Protein AF-A0A7J7NZU1-F1 (afdb_monomer_lite)

InterPro domains:
  IPR002672 Large ribosomal subunit protein eL28 [PTHR10544] (1-95)
  IPR029004 Ribosomal eL28/Mak16 [PF01778] (11-92)

Radius of gyration: 16.34 Å; chains: 1; bounding box: 37×37×43 Å

Foldseek 3Di:
DDDDALVVVLVVCLVDPPQWDWDDDPDPDIDIFGNAPQAPPRDSDSVRHPPSDPDGDDDDDPPDDDDDPDPPDDDDDDDDPVVVVVVVCCVVVVVVVVVVVVVD

Organism: NCBI:txid39325

pLDDT: mean 76.21, std 15.02, range [29.31, 91.06]

Structure (mmCIF, N/CA/C/O backbone):
data_AF-A0A7J7NZU1-F1
#
_entry.id   AF-A0A7J7NZU1-F1
#
loop_
_atom_site.group_PDB
_atom_site.id
_atom_site.type_symbol
_atom_site.label_atom_id
_atom_site.label_alt_id
_atom_site.label_comp_id
_atom_site.label_asym_id
_atom_site.label_entity_id
_atom_site.label_seq_id
_atom_site.pdbx_PDB_ins_code
_atom_site.Cartn_x
_atom_site.Cartn_y
_atom_site.Cartn_z
_atom_site.occupancy
_atom_site.B_iso_or_equiv
_atom_site.auth_seq_id
_atom_site.auth_comp_id
_atom_site.auth_asym_id
_atom_site.auth_atom_id
_atom_site.pdbx_PDB_model_num
ATOM 1 N N . MET A 1 1 ? -2.017 -25.915 -6.899 1.00 47.25 1 MET A N 1
ATOM 2 C CA . MET A 1 1 ? -2.338 -24.758 -6.035 1.00 47.25 1 MET A CA 1
ATOM 3 C C . MET A 1 1 ? -3.493 -24.009 -6.689 1.00 47.25 1 MET A C 1
ATOM 5 O O . MET A 1 1 ? -3.309 -23.529 -7.800 1.00 47.25 1 MET A O 1
ATOM 9 N N . ALA A 1 2 ? -4.691 -23.985 -6.099 1.00 54.03 2 ALA A N 1
ATOM 10 C CA . ALA A 1 2 ? -5.803 -23.219 -6.670 1.00 54.03 2 ALA A CA 1
ATOM 11 C C . ALA A 1 2 ? -5.511 -21.718 -6.517 1.00 54.03 2 ALA A C 1
ATOM 13 O O . ALA A 1 2 ? -5.173 -21.264 -5.424 1.00 54.03 2 ALA A O 1
ATOM 14 N N . ALA A 1 3 ? -5.584 -20.956 -7.608 1.00 75.00 3 ALA A N 1
ATOM 15 C CA . ALA A 1 3 ? -5.339 -19.521 -7.573 1.00 75.00 3 ALA A CA 1
ATOM 16 C C . ALA A 1 3 ? -6.543 -18.818 -6.931 1.00 75.00 3 ALA A C 1
ATOM 18 O O . ALA A 1 3 ? -7.571 -18.623 -7.575 1.00 75.00 3 ALA A O 1
ATOM 19 N N . ILE A 1 4 ? -6.418 -18.457 -5.653 1.00 83.25 4 ILE A N 1
ATOM 20 C CA . ILE A 1 4 ? -7.438 -17.681 -4.947 1.00 83.25 4 ILE A CA 1
ATOM 21 C C . ILE A 1 4 ? -7.493 -16.276 -5.573 1.00 83.25 4 ILE A C 1
ATOM 23 O O . ILE A 1 4 ? -6.445 -15.636 -5.715 1.00 83.25 4 ILE A O 1
ATOM 27 N N . PRO A 1 5 ? -8.674 -15.773 -5.974 1.00 87.75 5 PRO A N 1
ATOM 28 C CA . PRO A 1 5 ? -8.783 -14.422 -6.507 1.00 87.75 5 PRO A CA 1
ATOM 29 C C . PRO A 1 5 ? -8.447 -13.391 -5.421 1.00 87.75 5 PRO A C 1
ATOM 31 O O . PRO A 1 5 ? -8.864 -13.523 -4.270 1.00 87.75 5 PRO A O 1
ATOM 34 N N . GLY A 1 6 ? -7.723 -12.329 -5.792 1.00 84.69 6 GLY A N 1
ATOM 35 C CA . GLY A 1 6 ? -7.299 -11.279 -4.854 1.00 84.69 6 GLY A CA 1
ATOM 36 C C . GLY A 1 6 ? -8.466 -10.582 -4.145 1.00 84.69 6 GLY A C 1
ATOM 37 O O . GLY A 1 6 ? -8.340 -10.171 -2.994 1.00 84.69 6 GLY A O 1
ATOM 38 N N . SER A 1 7 ? -9.634 -10.522 -4.791 1.00 87.19 7 SER A N 1
ATOM 39 C CA . SER A 1 7 ? -10.876 -10.025 -4.193 1.00 87.19 7 SER A CA 1
ATOM 40 C C . SER A 1 7 ? -11.321 -10.850 -2.982 1.00 87.19 7 SER A C 1
ATOM 42 O O . SER A 1 7 ? -11.729 -10.274 -1.976 1.00 87.19 7 SER A O 1
ATOM 44 N N . LEU A 1 8 ? -11.184 -12.180 -3.033 1.00 90.19 8 LEU A N 1
ATOM 45 C CA . LEU A 1 8 ? -11.528 -13.049 -1.907 1.00 90.19 8 LEU A CA 1
ATOM 46 C C . LEU A 1 8 ? -10.539 -12.870 -0.753 1.00 90.19 8 LEU A C 1
ATOM 48 O O . LEU A 1 8 ? -10.953 -12.756 0.396 1.00 90.19 8 LEU A O 1
ATOM 52 N N . ILE A 1 9 ? -9.240 -12.765 -1.060 1.00 89.69 9 ILE A N 1
ATOM 53 C CA . ILE A 1 9 ? -8.206 -12.474 -0.054 1.00 89.69 9 ILE A CA 1
ATOM 54 C C . ILE A 1 9 ? -8.533 -11.158 0.654 1.00 89.69 9 ILE A C 1
ATOM 56 O O . ILE A 1 9 ? -8.528 -11.098 1.883 1.00 89.69 9 ILE A O 1
ATOM 60 N N . ARG A 1 10 ? -8.886 -10.115 -0.108 1.00 89.12 10 ARG A N 1
ATOM 61 C CA . ARG A 1 10 ? -9.260 -8.811 0.444 1.00 89.12 10 ARG A CA 1
ATOM 62 C C . ARG A 1 10 ? -10.446 -8.897 1.394 1.00 89.12 10 ARG A C 1
ATOM 64 O O . ARG A 1 10 ? -10.421 -8.245 2.436 1.00 89.12 10 ARG A O 1
ATOM 71 N N . GLU A 1 11 ? -11.465 -9.671 1.047 1.00 91.06 11 GLU A N 1
ATOM 72 C CA . GLU A 1 11 ? -12.663 -9.817 1.873 1.00 91.06 11 GLU A CA 1
ATOM 73 C C . GLU A 1 11 ? -12.344 -10.426 3.246 1.00 91.06 11 GLU A C 1
ATOM 75 O O . GLU A 1 11 ? -12.904 -9.994 4.253 1.00 91.06 11 GLU A O 1
ATOM 80 N N . VAL A 1 12 ? -11.374 -11.343 3.295 1.00 90.56 12 VAL A N 1
ATOM 81 C CA . VAL A 1 12 ? -10.864 -11.940 4.537 1.00 90.56 12 VAL A CA 1
ATOM 82 C C . VAL A 1 12 ? -10.014 -10.939 5.331 1.00 90.56 12 VAL A C 1
ATOM 84 O O . VAL A 1 12 ? -10.249 -10.730 6.522 1.00 90.56 12 VAL A O 1
ATOM 87 N N . VAL A 1 13 ? -9.045 -10.274 4.690 1.00 89.62 13 VAL A N 1
ATOM 88 C CA . VAL A 1 13 ? -8.046 -9.454 5.409 1.00 89.62 13 VAL A CA 1
ATOM 89 C C . VAL A 1 13 ? -8.522 -8.037 5.745 1.00 89.62 13 VAL A C 1
ATOM 91 O O . VAL A 1 13 ? -7.939 -7.387 6.605 1.00 89.62 13 VAL A O 1
ATOM 94 N N . LYS A 1 14 ? -9.592 -7.517 5.127 1.00 87.00 14 LYS A N 1
ATOM 95 C CA . LYS A 1 14 ? -9.998 -6.102 5.294 1.00 87.00 14 LYS A CA 1
ATOM 96 C C . LYS A 1 14 ? -10.338 -5.680 6.728 1.00 87.00 14 LYS A C 1
ATOM 98 O O . LYS A 1 14 ? -10.298 -4.489 7.029 1.00 87.00 14 LYS A O 1
ATOM 103 N N . ARG A 1 15 ? -10.718 -6.621 7.597 1.00 87.31 15 ARG A N 1
ATOM 104 C CA . ARG A 1 15 ? -11.080 -6.355 9.004 1.00 87.31 15 ARG A CA 1
ATOM 105 C C . ARG A 1 15 ? -10.243 -7.135 10.012 1.00 87.31 15 ARG A C 1
ATOM 107 O O . ARG A 1 15 ? -10.174 -6.706 11.158 1.00 87.31 15 ARG A O 1
ATOM 114 N N . ASN A 1 16 ? -9.630 -8.240 9.593 1.00 87.31 16 ASN A N 1
ATOM 115 C CA . ASN A 1 16 ? -8.886 -9.150 10.455 1.00 87.31 16 ASN A CA 1
ATOM 116 C C . ASN A 1 16 ? -7.469 -9.354 9.906 1.00 87.31 16 ASN A C 1
ATOM 118 O O . ASN A 1 16 ? -7.137 -10.412 9.375 1.00 87.31 16 ASN A O 1
ATOM 122 N N . ASN A 1 17 ? -6.662 -8.297 9.966 1.00 89.12 17 ASN A N 1
ATOM 123 C CA . ASN A 1 17 ? -5.263 -8.333 9.561 1.00 89.12 17 ASN A CA 1
ATOM 124 C C . ASN A 1 17 ? -4.379 -7.889 10.733 1.00 89.12 17 ASN A C 1
ATOM 126 O O . ASN A 1 17 ? -4.637 -6.849 11.333 1.00 89.12 17 ASN A O 1
ATOM 130 N N . SER A 1 18 ? -3.324 -8.651 11.029 1.00 89.44 18 SER A N 1
ATOM 131 C CA . SER A 1 18 ? -2.326 -8.339 12.061 1.00 89.44 18 SER A CA 1
ATOM 132 C C . SER A 1 18 ? -1.536 -7.061 11.781 1.00 89.44 18 SER A C 1
ATOM 134 O O . SER A 1 18 ? -0.993 -6.457 12.700 1.00 89.44 18 SER A O 1
ATOM 136 N N . PHE A 1 19 ? -1.459 -6.639 10.518 1.00 89.75 19 PHE A N 1
ATOM 137 C CA . PHE A 1 19 ? -0.809 -5.388 10.124 1.00 89.75 19 PHE A CA 1
ATOM 138 C C . PHE A 1 19 ? -1.707 -4.162 10.305 1.00 89.75 19 PHE A C 1
ATOM 140 O O . PHE A 1 19 ? -1.252 -3.031 10.123 1.00 89.75 19 PHE A O 1
ATOM 147 N N . LEU A 1 20 ? -2.982 -4.365 10.637 1.00 90.56 20 LEU A N 1
ATOM 148 C CA . LEU A 1 20 ? -3.927 -3.283 10.807 1.00 90.56 20 LEU A CA 1
ATOM 149 C C . LEU A 1 20 ? -3.741 -2.613 12.163 1.00 90.56 20 LEU A C 1
ATOM 151 O O . LEU A 1 20 ? -3.863 -3.249 13.206 1.00 90.56 20 LEU A O 1
ATOM 155 N N . VAL A 1 21 ? -3.509 -1.307 12.140 1.00 90.75 21 VAL A N 1
ATOM 156 C CA . VAL A 1 21 ? -3.348 -0.498 13.343 1.00 90.75 21 VAL A CA 1
ATOM 157 C C . VAL A 1 21 ? -4.470 0.520 13.379 1.00 90.75 21 VAL A C 1
ATOM 159 O O . VAL A 1 21 ? -4.656 1.284 12.435 1.00 90.75 21 VAL A O 1
ATOM 162 N N . LYS A 1 22 ? -5.258 0.492 14.448 1.00 89.56 22 LYS A N 1
ATOM 163 C CA . LYS A 1 22 ? -6.348 1.439 14.667 1.00 89.56 22 LYS A CA 1
ATOM 164 C C . LYS A 1 22 ? -5.945 2.326 15.825 1.00 89.56 22 LYS A C 1
ATOM 166 O O . LYS A 1 22 ? -5.856 1.848 16.950 1.00 89.56 22 LYS A O 1
ATOM 171 N N . GLU A 1 23 ? -5.688 3.583 15.513 1.00 86.25 23 GLU A N 1
ATOM 172 C CA . GLU A 1 23 ? -5.342 4.593 16.500 1.00 86.25 23 GLU A CA 1
ATOM 173 C C . GLU A 1 23 ? -6.595 5.419 16.784 1.00 86.25 23 GLU A C 1
ATOM 175 O O . GLU A 1 23 ? -7.278 5.888 15.865 1.00 86.25 23 GLU A O 1
ATOM 180 N N . PHE A 1 24 ? -6.914 5.569 18.064 1.00 82.94 24 PHE A N 1
ATOM 181 C CA . PHE A 1 24 ? -7.993 6.433 18.519 1.00 82.94 24 PHE A CA 1
ATOM 182 C C . PHE A 1 24 ? -7.384 7.764 18.953 1.00 82.94 24 PHE A C 1
ATOM 184 O O . PHE A 1 24 ? -6.436 7.786 19.736 1.00 82.94 24 PHE A O 1
ATOM 191 N N . GLY A 1 25 ? -7.896 8.867 18.407 1.00 79.00 25 GLY A N 1
ATOM 192 C CA . GLY A 1 25 ? -7.523 10.200 18.875 1.00 79.00 25 GLY A CA 1
ATOM 193 C C . GLY A 1 25 ? -8.190 10.544 20.210 1.00 79.00 25 GLY A C 1
ATOM 194 O O . GLY A 1 25 ? -8.927 9.745 20.782 1.00 79.00 25 GLY A O 1
ATOM 195 N N . ASN A 1 26 ? -7.996 11.782 20.672 1.00 76.19 26 ASN A N 1
ATOM 196 C CA . ASN A 1 26 ? -8.669 12.312 21.869 1.00 76.19 26 ASN A CA 1
ATOM 197 C C . ASN A 1 26 ? -10.196 12.504 21.684 1.00 76.19 26 ASN A C 1
ATOM 199 O O . ASN A 1 26 ? -10.881 12.895 22.624 1.00 76.19 26 ASN A O 1
ATOM 203 N N . GLU A 1 27 ? -10.732 12.231 20.489 1.00 76.69 27 GLU A N 1
ATOM 204 C CA . GLU A 1 27 ? -12.143 12.379 20.117 1.00 76.69 27 GLU A CA 1
ATOM 205 C C . GLU A 1 27 ? -12.703 11.083 19.490 1.00 76.69 27 GLU A C 1
ATOM 207 O O . GLU A 1 27 ? -12.008 10.081 19.353 1.00 76.69 27 GLU A O 1
ATOM 212 N N . SER A 1 28 ? -13.967 11.102 19.043 1.00 72.31 28 SER A N 1
ATOM 213 C CA . SER A 1 28 ? -14.667 9.962 18.413 1.00 72.31 28 SER A CA 1
ATOM 214 C C . SER A 1 28 ? -14.101 9.534 17.040 1.00 72.31 28 SER A C 1
ATOM 216 O O . SER A 1 28 ? -14.620 8.618 16.401 1.00 72.31 28 SER A O 1
ATOM 218 N N . GLN A 1 29 ? -13.038 10.182 16.557 1.00 75.25 29 GLN A N 1
ATOM 219 C CA . GLN A 1 29 ? -12.412 9.860 15.278 1.00 75.25 29 GLN A CA 1
ATOM 220 C C . GLN A 1 29 ? -11.382 8.735 15.442 1.00 75.25 29 GLN A C 1
ATOM 222 O O . GLN A 1 29 ? -10.385 8.864 16.153 1.00 75.25 29 GLN A O 1
ATOM 227 N N . MET A 1 30 ? -11.628 7.626 14.745 1.00 80.25 30 MET A N 1
ATOM 228 C CA . MET A 1 30 ? -10.717 6.488 14.647 1.00 80.25 30 MET A CA 1
ATOM 229 C C . MET A 1 30 ? -9.973 6.556 13.313 1.00 80.25 30 MET A C 1
ATOM 231 O O . MET A 1 30 ? -10.603 6.538 12.253 1.00 80.25 30 MET A O 1
ATOM 235 N N . VAL A 1 31 ? -8.640 6.578 13.356 1.00 85.31 31 VAL A N 1
ATOM 236 C CA . VAL A 1 31 ? -7.802 6.519 12.153 1.00 85.31 31 VAL A CA 1
ATOM 237 C C . VAL A 1 31 ? -7.260 5.105 11.991 1.00 85.31 31 VAL A C 1
ATOM 239 O O . VAL A 1 31 ? -6.743 4.494 12.926 1.00 85.31 31 VAL A O 1
ATOM 242 N N . GLN A 1 32 ? -7.405 4.563 10.785 1.00 88.00 32 GLN A N 1
ATOM 243 C CA . GLN A 1 32 ? -6.998 3.205 10.457 1.00 88.00 32 GLN A CA 1
ATOM 244 C C . GLN A 1 32 ? -5.779 3.227 9.535 1.00 88.00 32 GLN A C 1
ATOM 246 O O . GLN A 1 32 ? -5.851 3.672 8.391 1.00 88.00 32 GLN A O 1
ATOM 251 N N . PHE A 1 33 ? -4.683 2.671 10.030 1.00 88.75 33 PHE A N 1
ATOM 252 C CA . PHE A 1 33 ? -3.418 2.517 9.332 1.00 88.75 33 PHE A CA 1
ATOM 253 C C . PHE A 1 33 ? -3.140 1.049 9.007 1.00 88.75 33 PHE A C 1
ATOM 255 O O . PHE A 1 33 ? -3.675 0.124 9.624 1.00 88.75 33 PHE A O 1
ATOM 262 N N . SER A 1 34 ? -2.283 0.833 8.018 1.00 89.56 34 SER A N 1
ATOM 263 C CA . SER A 1 34 ? -1.836 -0.483 7.575 1.00 89.56 34 SER A CA 1
ATOM 264 C C . SER A 1 34 ? -0.321 -0.519 7.573 1.00 89.56 34 SER A C 1
ATOM 266 O O . SER A 1 34 ? 0.293 0.168 6.774 1.00 89.56 34 SER A O 1
ATOM 268 N N . LYS A 1 35 ? 0.278 -1.351 8.426 1.00 88.81 35 LYS A N 1
ATOM 269 C CA . LYS A 1 35 ? 1.721 -1.636 8.428 1.00 88.81 35 LYS A CA 1
ATOM 270 C C . LYS A 1 35 ? 2.069 -2.802 7.492 1.00 88.81 35 LYS A C 1
ATOM 272 O O . LYS A 1 35 ? 3.051 -3.506 7.724 1.00 88.81 35 LYS A O 1
ATOM 277 N N . GLU A 1 36 ? 1.223 -3.071 6.494 1.00 85.25 36 GLU A N 1
ATOM 278 C CA . GLU A 1 36 ? 1.446 -4.165 5.549 1.00 85.25 36 GLU A CA 1
ATOM 279 C C . GLU A 1 36 ? 2.760 -3.925 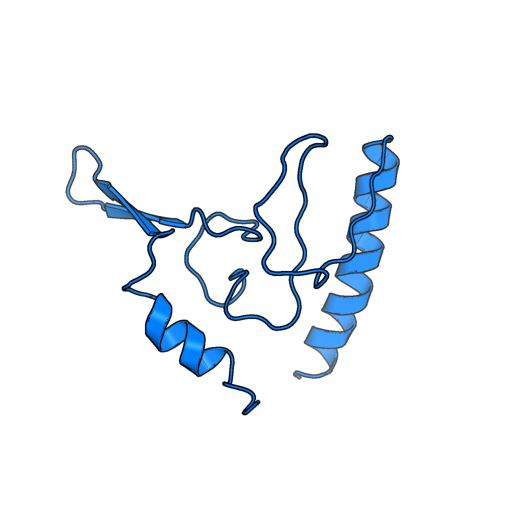4.784 1.00 85.25 36 GLU A C 1
ATOM 281 O O . GLU A 1 36 ? 3.000 -2.820 4.287 1.00 85.25 36 GLU A O 1
ATOM 286 N N . PRO A 1 37 ? 3.627 -4.944 4.650 1.00 78.88 37 PRO A N 1
ATOM 287 C CA . PRO A 1 37 ? 4.782 -4.829 3.775 1.00 78.88 37 PRO A CA 1
ATOM 288 C C . PRO A 1 37 ? 4.306 -4.629 2.327 1.00 78.88 37 PRO A C 1
ATOM 290 O O . PRO A 1 37 ? 3.390 -5.313 1.871 1.00 78.88 37 PRO A O 1
ATOM 293 N N . ASN A 1 38 ? 4.966 -3.727 1.598 1.00 80.81 38 ASN A N 1
ATOM 294 C CA . ASN A 1 38 ? 4.645 -3.337 0.215 1.00 80.81 38 ASN A CA 1
ATOM 295 C C . ASN A 1 38 ? 3.348 -2.521 0.043 1.00 80.81 38 ASN A C 1
ATOM 297 O O . ASN A 1 38 ? 2.773 -2.513 -1.044 1.00 80.81 38 ASN A O 1
ATOM 301 N N . ASP A 1 39 ? 2.915 -1.807 1.084 1.00 82.38 39 ASP A N 1
ATOM 302 C CA . ASP A 1 39 ? 1.894 -0.757 0.994 1.00 82.38 39 ASP A CA 1
ATOM 303 C C . ASP A 1 39 ? 2.564 0.629 0.918 1.00 82.38 39 ASP A C 1
ATOM 305 O O . ASP A 1 39 ? 3.274 1.039 1.836 1.00 82.38 39 ASP A O 1
ATOM 309 N N . PHE A 1 40 ? 2.356 1.359 -0.183 1.00 80.38 40 PHE A N 1
ATOM 310 C CA . PHE A 1 40 ? 2.937 2.697 -0.381 1.00 80.38 40 PHE A CA 1
ATOM 311 C C . PHE A 1 40 ? 2.268 3.795 0.441 1.00 80.38 40 PHE A C 1
ATOM 313 O O . PHE A 1 40 ? 2.893 4.821 0.705 1.00 80.38 40 PHE A O 1
ATOM 320 N N . TYR A 1 41 ? 0.996 3.612 0.792 1.00 82.31 41 TYR A N 1
ATOM 321 C CA . TYR A 1 41 ? 0.191 4.652 1.426 1.00 82.31 41 TYR A CA 1
ATOM 322 C C . TYR A 1 41 ? -0.092 4.358 2.893 1.00 82.31 41 TYR A C 1
ATOM 324 O O . TYR A 1 41 ? -0.610 5.231 3.583 1.00 82.31 41 TYR A O 1
ATOM 332 N N . ASN A 1 42 ? 0.265 3.166 3.384 1.00 87.25 42 ASN A N 1
ATOM 333 C CA . ASN A 1 42 ? 0.013 2.749 4.762 1.00 87.25 42 ASN A CA 1
ATOM 334 C C . ASN A 1 42 ? -1.501 2.800 5.086 1.00 87.25 42 ASN A C 1
ATOM 336 O O . ASN A 1 42 ? -1.918 3.080 6.214 1.00 87.25 42 ASN A O 1
ATOM 340 N N . VAL A 1 43 ? -2.335 2.539 4.068 1.00 86.25 43 VAL A N 1
ATOM 341 C CA . VAL A 1 43 ? -3.803 2.568 4.106 1.00 86.25 43 VAL A CA 1
ATOM 342 C C . VAL A 1 43 ? -4.317 1.191 3.720 1.00 86.25 43 VAL A C 1
ATOM 344 O O . VAL A 1 43 ? -4.104 0.733 2.597 1.00 86.25 43 VAL A O 1
ATOM 347 N N . SER A 1 44 ? -5.100 0.568 4.609 1.00 85.75 44 SER A N 1
ATOM 348 C CA . SER A 1 44 ? -5.701 -0.747 4.351 1.00 85.75 44 SER A CA 1
ATOM 349 C C . SER A 1 44 ? -6.765 -0.667 3.252 1.00 85.75 44 SER A C 1
ATOM 3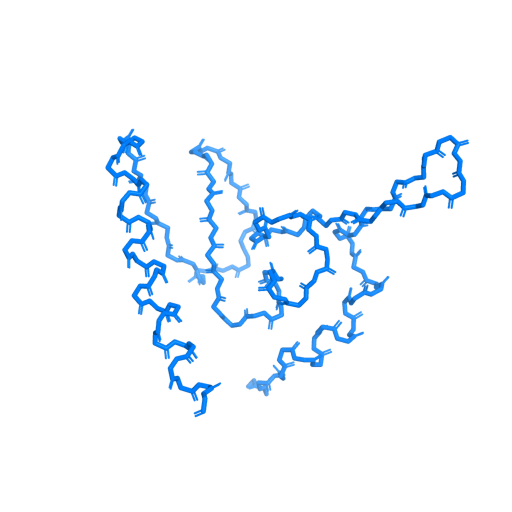51 O O . SER A 1 44 ? -7.969 -0.578 3.504 1.00 85.75 44 SER A O 1
ATOM 353 N N . SER A 1 45 ? -6.318 -0.726 2.003 1.00 83.31 45 SER A N 1
ATOM 354 C CA . SER A 1 45 ? -7.119 -0.623 0.789 1.00 83.31 45 SER A CA 1
ATOM 355 C C . SER A 1 45 ? -6.738 -1.733 -0.187 1.00 83.31 45 SER A C 1
ATOM 357 O O . SER A 1 45 ? -5.621 -2.239 -0.180 1.00 83.31 45 SER A O 1
ATOM 359 N N . PHE A 1 46 ? -7.669 -2.126 -1.057 1.00 84.69 46 PHE A N 1
ATOM 360 C CA . PHE A 1 46 ? -7.381 -3.166 -2.049 1.00 84.69 46 PHE A CA 1
ATOM 361 C C . PHE A 1 46 ? -6.359 -2.705 -3.102 1.00 84.69 46 PHE A C 1
ATOM 363 O O . PHE A 1 46 ? -5.508 -3.483 -3.523 1.00 84.69 46 PHE A O 1
ATOM 370 N N . LYS A 1 47 ? -6.401 -1.419 -3.475 1.00 82.44 47 LYS A N 1
ATOM 371 C CA . LYS A 1 47 ? -5.545 -0.824 -4.514 1.00 82.44 47 LYS A CA 1
ATOM 372 C C . LYS A 1 47 ? -4.052 -0.899 -4.189 1.00 82.44 47 LYS A C 1
ATOM 374 O O . LYS A 1 47 ? -3.243 -0.985 -5.103 1.00 82.44 47 LYS A O 1
ATOM 379 N N . HIS A 1 48 ? -3.701 -0.863 -2.906 1.00 80.19 48 HIS A N 1
ATOM 380 C CA . HIS A 1 48 ? -2.314 -0.763 -2.448 1.00 80.19 48 HIS A CA 1
ATOM 381 C C . HIS A 1 48 ? -1.879 -1.954 -1.584 1.00 80.19 48 HIS A C 1
ATOM 383 O O . HIS A 1 48 ? -0.799 -1.921 -1.011 1.00 80.19 48 HIS A O 1
ATOM 389 N N . SER A 1 49 ? -2.693 -3.015 -1.487 1.00 82.19 49 SER A N 1
ATOM 390 C CA . SER A 1 49 ? -2.354 -4.165 -0.640 1.00 82.19 49 SER A CA 1
ATOM 391 C C . SER A 1 49 ? -1.247 -5.019 -1.256 1.00 82.19 49 SER A C 1
ATOM 393 O O . SER A 1 49 ? -1.346 -5.461 -2.406 1.00 82.19 49 SER A O 1
ATOM 395 N N . GLY A 1 50 ? -0.230 -5.304 -0.440 1.00 81.62 50 GLY A N 1
ATOM 396 C CA . GLY A 1 50 ? 0.889 -6.183 -0.774 1.00 81.62 50 GLY A CA 1
ATOM 397 C C . GLY A 1 50 ? 0.534 -7.677 -0.792 1.00 81.62 50 GLY A C 1
ATOM 398 O O . GLY A 1 50 ? 1.250 -8.479 -1.385 1.00 81.62 50 GLY A O 1
ATOM 399 N N . LEU A 1 51 ? -0.569 -8.057 -0.135 1.00 83.31 51 LEU A N 1
ATOM 400 C CA . LEU A 1 51 ? -0.976 -9.453 0.068 1.00 83.31 51 LEU A CA 1
ATOM 401 C C . LEU A 1 51 ? -2.040 -9.914 -0.931 1.00 83.31 51 LEU A C 1
ATOM 403 O O . LEU A 1 51 ? -2.055 -11.072 -1.341 1.00 83.31 51 LEU A O 1
ATOM 407 N N . ALA A 1 52 ? -2.957 -9.018 -1.300 1.00 83.94 52 ALA A N 1
ATOM 408 C CA . ALA A 1 52 ? -4.088 -9.365 -2.155 1.00 83.94 52 ALA A CA 1
ATOM 409 C C . ALA A 1 52 ? -3.758 -9.273 -3.656 1.00 83.94 52 ALA A C 1
ATOM 411 O O . ALA A 1 52 ? -4.410 -9.923 -4.476 1.00 83.94 52 ALA A O 1
ATOM 412 N N . ASN A 1 53 ? -2.751 -8.475 -4.021 1.00 83.44 53 ASN A N 1
ATOM 413 C CA . ASN A 1 53 ? -2.366 -8.241 -5.409 1.00 83.44 53 ASN A CA 1
ATOM 414 C C . ASN A 1 53 ? -1.259 -9.199 -5.858 1.00 83.44 53 ASN A C 1
ATOM 416 O O . ASN A 1 53 ? -0.296 -9.447 -5.141 1.00 83.44 53 ASN A O 1
ATOM 420 N N . LYS A 1 54 ? -1.374 -9.708 -7.092 1.00 80.19 54 LYS A N 1
ATOM 421 C CA . LYS A 1 54 ? -0.375 -10.619 -7.683 1.00 80.19 54 LYS A CA 1
ATOM 422 C C . LYS A 1 54 ? 0.955 -9.927 -7.987 1.00 80.19 54 LYS A C 1
ATOM 424 O O . LYS A 1 54 ? 2.006 -10.548 -7.880 1.00 80.19 54 LYS A O 1
ATOM 429 N N . LYS A 1 55 ? 0.893 -8.663 -8.409 1.00 80.88 55 LYS A N 1
ATOM 430 C CA . LYS A 1 55 ? 2.050 -7.805 -8.671 1.00 80.88 55 LYS A CA 1
ATOM 431 C C . LYS A 1 55 ? 2.038 -6.668 -7.665 1.00 80.88 55 LYS A C 1
ATOM 433 O O . LYS A 1 55 ? 1.005 -6.027 -7.482 1.00 80.88 55 LYS A O 1
ATOM 438 N N . THR A 1 56 ? 3.172 -6.435 -7.020 1.00 78.94 56 THR A N 1
ATOM 439 C CA . THR A 1 56 ? 3.352 -5.355 -6.049 1.00 78.94 56 THR A CA 1
ATOM 440 C C . THR A 1 56 ? 4.707 -4.713 -6.283 1.00 78.94 56 THR A C 1
ATOM 442 O O . THR A 1 56 ? 5.650 -5.373 -6.718 1.00 78.94 56 THR A O 1
ATOM 445 N N . VAL A 1 57 ? 4.789 -3.416 -6.018 1.00 82.62 57 VAL A N 1
ATOM 446 C CA . VAL A 1 57 ? 6.036 -2.654 -6.076 1.00 82.62 57 VAL A CA 1
ATOM 447 C C . VAL A 1 57 ? 6.279 -2.128 -4.669 1.00 82.62 57 VAL A C 1
ATOM 449 O O . VAL A 1 57 ? 5.332 -1.823 -3.949 1.00 82.62 57 VAL A O 1
ATOM 452 N N . SER A 1 58 ? 7.536 -2.049 -4.253 1.00 81.31 58 SER A N 1
ATOM 453 C CA . SER A 1 58 ? 7.906 -1.471 -2.963 1.00 81.31 58 SER A CA 1
ATOM 454 C C . SER A 1 58 ? 9.205 -0.702 -3.097 1.00 81.31 58 SER A C 1
ATOM 456 O O . SER A 1 58 ? 10.093 -1.124 -3.835 1.00 81.31 58 SER A O 1
ATOM 458 N N . ILE A 1 59 ? 9.330 0.389 -2.348 1.00 83.50 59 ILE A N 1
ATOM 459 C CA . ILE A 1 59 ? 10.570 1.154 -2.232 1.00 83.50 59 ILE A CA 1
ATOM 460 C C . ILE A 1 59 ? 11.011 1.060 -0.777 1.00 83.50 59 ILE A C 1
ATOM 462 O O . ILE A 1 59 ? 10.237 1.368 0.128 1.00 83.50 59 ILE A O 1
ATOM 466 N N . GLN A 1 60 ? 12.239 0.605 -0.553 1.00 81.75 60 GLN A N 1
ATOM 467 C CA . GLN A 1 60 ? 12.806 0.438 0.780 1.00 81.75 60 GLN A CA 1
ATOM 468 C C . GLN A 1 60 ? 14.207 1.040 0.821 1.00 81.75 60 GLN A C 1
ATOM 470 O O . GLN A 1 60 ? 14.911 1.079 -0.188 1.00 81.75 60 GLN A O 1
ATOM 475 N N . ALA A 1 61 ? 14.589 1.535 1.996 1.00 82.88 61 ALA A N 1
ATOM 476 C CA . ALA A 1 61 ? 15.962 1.939 2.245 1.00 82.88 61 ALA A CA 1
ATOM 477 C C . ALA A 1 61 ? 16.857 0.696 2.332 1.00 82.88 61 ALA A C 1
ATOM 479 O O . ALA A 1 61 ? 16.432 -0.347 2.836 1.00 82.88 61 ALA A O 1
ATOM 480 N N . GLU A 1 62 ? 18.096 0.829 1.865 1.00 76.69 62 GLU A N 1
ATOM 481 C CA . GLU A 1 62 ? 19.107 -0.221 1.971 1.00 76.69 62 GLU A CA 1
ATOM 482 C C . GLU A 1 62 ? 19.322 -0.611 3.448 1.00 76.69 62 GLU A C 1
ATOM 484 O O . GLU A 1 62 ? 19.364 0.254 4.325 1.00 76.69 62 GLU A O 1
ATOM 489 N N . GLY A 1 63 ? 19.408 -1.916 3.730 1.00 69.75 63 GLY A N 1
ATOM 490 C CA . GLY A 1 63 ? 19.647 -2.452 5.078 1.00 69.75 63 GLY A CA 1
ATOM 491 C C . GLY A 1 63 ? 18.402 -2.792 5.908 1.00 69.75 63 GLY A C 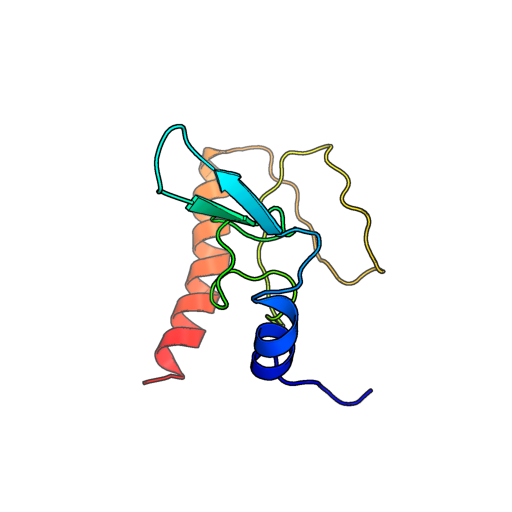1
ATOM 492 O O . GLY A 1 63 ? 18.543 -3.291 7.022 1.00 69.75 63 GLY A O 1
ATOM 493 N N . LYS A 1 64 ? 17.181 -2.572 5.398 1.00 67.38 64 LYS A N 1
ATOM 494 C CA . LYS A 1 64 ? 15.963 -3.131 6.009 1.00 67.38 64 LYS A CA 1
ATOM 495 C C . LYS A 1 64 ? 15.646 -4.494 5.396 1.00 67.38 64 LYS A C 1
ATOM 497 O O . LYS A 1 64 ? 15.071 -4.567 4.316 1.00 67.38 64 LYS A O 1
ATOM 502 N N . GLU A 1 65 ? 15.997 -5.568 6.097 1.00 60.09 65 GLU A N 1
ATOM 503 C CA . GLU A 1 65 ? 15.575 -6.919 5.723 1.00 60.09 65 GLU A CA 1
ATOM 504 C C . GLU A 1 65 ? 14.105 -7.133 6.110 1.00 60.09 65 GLU A C 1
ATOM 506 O O . GLU A 1 65 ? 13.726 -7.059 7.280 1.00 60.09 65 GLU A O 1
ATOM 511 N N . GLN A 1 66 ? 13.249 -7.390 5.121 1.00 63.59 66 GLN A N 1
ATOM 512 C CA . GLN A 1 66 ? 11.927 -7.957 5.376 1.00 63.59 66 GLN A CA 1
ATOM 513 C C . GLN A 1 66 ? 12.045 -9.479 5.422 1.00 63.59 66 GLN A C 1
ATOM 515 O O . GLN A 1 66 ? 12.632 -10.068 4.522 1.00 63.59 66 GLN A O 1
ATOM 520 N N . ASN A 1 67 ? 11.442 -10.132 6.420 1.00 60.25 67 ASN A N 1
ATOM 521 C CA . ASN A 1 67 ? 11.357 -11.595 6.455 1.00 60.25 67 ASN A CA 1
ATOM 522 C C . ASN A 1 67 ? 10.605 -12.105 5.213 1.00 60.25 67 ASN A C 1
ATOM 524 O O . ASN A 1 67 ? 9.421 -11.811 5.030 1.00 60.25 67 ASN A O 1
ATOM 528 N N . GLN A 1 68 ? 11.300 -12.849 4.348 1.00 58.19 68 GLN A N 1
ATOM 529 C CA . GLN A 1 68 ? 10.776 -13.295 3.056 1.00 58.19 68 GLN A CA 1
ATOM 530 C C . GLN A 1 68 ? 10.249 -14.736 3.131 1.00 58.19 68 GLN A C 1
ATOM 532 O O . GLN A 1 68 ? 11.022 -15.658 3.407 1.00 58.19 68 GLN A O 1
ATOM 537 N N . PRO A 1 69 ? 8.973 -14.991 2.796 1.00 59.62 69 PRO A N 1
ATOM 538 C CA . PRO A 1 69 ? 8.522 -16.339 2.484 1.00 59.62 69 PRO A CA 1
ATOM 539 C C . PRO A 1 69 ? 9.009 -16.723 1.069 1.00 59.62 69 PRO A C 1
ATOM 541 O O . PRO A 1 69 ? 8.263 -16.645 0.098 1.00 59.62 69 PRO A O 1
ATOM 544 N N . GLY A 1 70 ? 10.284 -17.114 0.945 1.00 60.44 70 GLY A N 1
ATOM 545 C CA . GLY A 1 70 ? 10.902 -17.642 -0.287 1.00 60.44 70 GLY A CA 1
ATOM 546 C C . GLY A 1 70 ? 11.411 -16.606 -1.311 1.00 60.44 70 GLY A C 1
ATOM 547 O O . GLY A 1 70 ? 11.169 -15.409 -1.183 1.00 60.44 70 GLY A O 1
ATOM 548 N N . LYS A 1 71 ? 12.108 -17.086 -2.364 1.00 62.81 71 LYS A N 1
ATOM 549 C CA . LYS A 1 71 ? 12.702 -16.302 -3.484 1.00 62.81 71 LYS A CA 1
ATOM 550 C C . LYS A 1 71 ? 11.654 -15.733 -4.466 1.00 62.81 71 LYS A C 1
ATOM 552 O O . LYS A 1 71 ? 11.746 -15.936 -5.673 1.00 62.81 71 LYS A O 1
ATOM 557 N N . LEU A 1 72 ? 10.617 -15.070 -3.965 1.00 69.25 72 LEU A N 1
ATOM 558 C CA . LEU A 1 72 ? 9.492 -14.591 -4.783 1.00 69.25 72 LEU A CA 1
ATOM 559 C C . LEU A 1 72 ? 9.645 -13.147 -5.287 1.00 69.25 72 LEU A C 1
ATOM 561 O O . LEU A 1 72 ? 8.774 -12.670 -6.013 1.00 69.25 72 LEU A O 1
ATOM 565 N N . ARG A 1 73 ? 10.711 -12.434 -4.904 1.00 72.25 73 ARG A N 1
ATOM 566 C CA . ARG A 1 73 ? 10.892 -11.009 -5.212 1.00 72.25 73 ARG A CA 1
ATOM 567 C C . ARG A 1 73 ? 12.197 -10.760 -5.955 1.00 72.25 73 ARG A C 1
ATOM 569 O O . ARG A 1 73 ? 13.219 -11.362 -5.639 1.00 72.25 73 ARG A O 1
ATOM 576 N N . ASN A 1 74 ? 12.136 -9.835 -6.909 1.00 79.75 74 ASN A N 1
ATOM 577 C CA . ASN A 1 74 ? 13.303 -9.277 -7.579 1.00 79.75 74 ASN A CA 1
ATOM 578 C C . ASN A 1 74 ? 13.560 -7.889 -6.996 1.00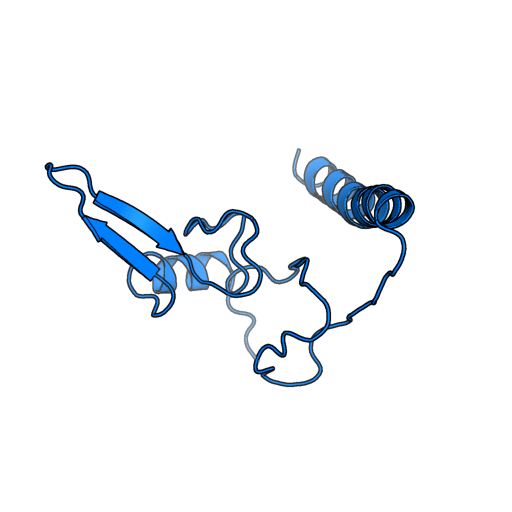 79.75 74 ASN A C 1
ATOM 580 O O . ASN A 1 74 ? 12.686 -7.025 -7.056 1.00 79.75 74 ASN A O 1
ATOM 584 N N . GLU A 1 75 ? 14.747 -7.687 -6.437 1.00 79.50 75 GLU A N 1
ATOM 585 C CA . GLU A 1 75 ? 15.142 -6.438 -5.793 1.00 79.50 75 GLU A CA 1
ATOM 586 C C . GLU A 1 75 ? 16.316 -5.820 -6.556 1.00 79.50 75 GLU A C 1
ATOM 588 O O . GLU A 1 75 ? 17.242 -6.515 -6.977 1.00 79.50 75 GLU A O 1
ATOM 593 N N . SER A 1 76 ? 16.273 -4.504 -6.758 1.00 83.44 76 SER A N 1
ATOM 594 C CA . SER A 1 76 ? 17.350 -3.746 -7.393 1.00 83.44 76 SER A CA 1
ATOM 595 C C . SER A 1 76 ? 17.738 -2.570 -6.509 1.00 83.44 76 SER A C 1
ATOM 597 O O . SER A 1 76 ? 16.883 -1.757 -6.155 1.00 83.44 76 SER A O 1
ATOM 599 N N . VAL A 1 77 ? 19.025 -2.456 -6.189 1.00 83.19 77 VAL A N 1
ATOM 600 C CA . VAL A 1 77 ? 19.563 -1.358 -5.379 1.00 83.19 77 VAL A CA 1
ATOM 601 C C . VAL A 1 77 ? 20.057 -0.241 -6.295 1.00 83.19 77 VAL A C 1
ATOM 603 O O . VAL A 1 77 ? 20.795 -0.483 -7.251 1.00 83.19 77 VAL A O 1
ATOM 606 N N . MET A 1 78 ? 19.663 0.999 -6.004 1.00 80.44 78 MET A N 1
ATOM 607 C CA . MET A 1 78 ? 20.069 2.184 -6.762 1.00 80.44 78 MET A CA 1
ATOM 608 C C . MET A 1 78 ? 20.643 3.246 -5.821 1.00 80.44 78 MET A C 1
ATOM 610 O O . MET A 1 78 ? 20.020 3.582 -4.821 1.00 80.44 78 MET A O 1
ATOM 614 N N . LYS A 1 79 ? 21.812 3.807 -6.158 1.00 79.88 79 LYS A N 1
ATOM 615 C CA . LYS A 1 79 ? 22.533 4.767 -5.295 1.00 79.88 79 LYS A CA 1
ATOM 616 C C . LYS A 1 79 ? 22.192 6.238 -5.562 1.00 79.88 79 LYS A C 1
ATOM 618 O O . LYS A 1 79 ? 22.248 7.061 -4.657 1.00 79.88 79 LYS A O 1
ATOM 623 N N . GLU A 1 80 ? 21.836 6.594 -6.798 1.00 81.69 80 GLU A N 1
ATOM 624 C CA . GLU A 1 80 ? 21.569 7.990 -7.172 1.00 81.69 80 GLU A CA 1
ATOM 625 C C . GLU A 1 80 ? 20.070 8.324 -7.149 1.00 81.69 80 GLU A C 1
ATOM 627 O O . GLU A 1 80 ? 19.337 7.989 -8.081 1.00 81.69 80 GLU A O 1
ATOM 632 N N . PHE A 1 81 ? 19.626 9.075 -6.135 1.00 77.06 81 PHE A N 1
ATOM 633 C CA . PHE A 1 81 ? 18.218 9.460 -5.944 1.00 77.06 81 PHE A CA 1
ATOM 634 C C . PHE A 1 81 ? 17.573 10.119 -7.174 1.00 77.06 81 PHE A C 1
ATOM 636 O O . PHE A 1 81 ? 16.460 9.767 -7.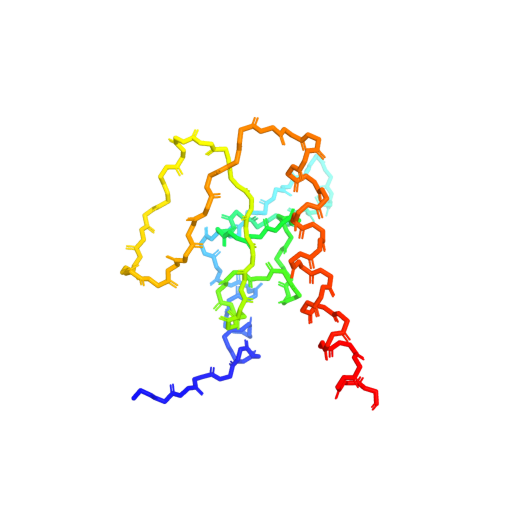558 1.00 77.06 81 PHE A O 1
ATOM 643 N N . ARG A 1 82 ? 18.268 11.048 -7.849 1.00 79.75 82 ARG A N 1
ATOM 644 C CA . ARG A 1 82 ? 17.700 11.752 -9.017 1.00 79.75 82 ARG A CA 1
ATOM 645 C C . ARG A 1 82 ? 17.459 10.832 -10.215 1.00 79.75 82 ARG A C 1
ATOM 647 O O . ARG A 1 82 ? 16.469 11.002 -10.924 1.00 79.75 82 ARG A O 1
ATOM 654 N N . ARG A 1 83 ? 18.350 9.867 -10.452 1.00 81.94 83 ARG A N 1
ATOM 655 C CA . ARG A 1 83 ? 18.183 8.879 -11.529 1.00 81.94 83 ARG A CA 1
ATOM 656 C C . ARG A 1 83 ? 17.176 7.798 -11.136 1.00 81.94 83 ARG A C 1
ATOM 658 O O . ARG A 1 83 ? 16.396 7.374 -11.983 1.00 81.94 83 ARG A O 1
ATOM 665 N N . MET A 1 84 ? 17.142 7.431 -9.854 1.00 84.81 84 MET A N 1
ATOM 666 C CA . MET A 1 84 ? 16.195 6.474 -9.281 1.00 84.81 84 MET A CA 1
ATOM 667 C C . MET A 1 84 ? 14.745 6.891 -9.527 1.00 84.81 84 MET A C 1
ATOM 669 O O . MET A 1 84 ? 13.990 6.097 -10.073 1.00 84.81 84 MET A O 1
ATOM 673 N N . VAL A 1 85 ? 14.364 8.137 -9.221 1.00 81.19 85 VAL A N 1
ATOM 674 C CA . VAL A 1 85 ? 12.969 8.593 -9.399 1.00 81.19 85 VAL A CA 1
ATOM 675 C C . VAL A 1 85 ? 12.496 8.418 -10.845 1.00 81.19 85 VAL A C 1
ATOM 677 O O . VAL A 1 85 ? 11.403 7.909 -11.074 1.00 81.19 85 VAL A O 1
ATOM 680 N N . LYS A 1 86 ? 13.327 8.775 -11.833 1.00 84.56 86 LYS A N 1
ATOM 681 C CA . LYS A 1 86 ? 12.985 8.609 -13.257 1.00 84.56 86 LYS A CA 1
ATOM 682 C C . LYS A 1 86 ? 12.923 7.141 -13.677 1.00 84.56 86 LYS A C 1
ATOM 684 O O . LYS A 1 86 ? 12.019 6.760 -14.411 1.00 84.56 86 LYS A O 1
ATOM 689 N N . ALA A 1 87 ? 13.870 6.323 -13.224 1.00 84.19 87 ALA A N 1
ATOM 690 C CA . ALA A 1 87 ? 13.900 4.902 -13.554 1.00 84.19 87 ALA A CA 1
ATOM 691 C C . ALA A 1 87 ? 12.687 4.161 -12.975 1.00 84.19 87 ALA A C 1
ATOM 693 O O . ALA A 1 87 ? 12.013 3.440 -13.705 1.00 84.19 87 ALA A O 1
ATOM 694 N N . VAL A 1 88 ? 12.368 4.408 -11.700 1.00 83.56 88 VAL A N 1
ATOM 695 C CA . VAL A 1 88 ? 11.203 3.831 -11.019 1.00 83.56 88 VAL A CA 1
ATOM 696 C C . VAL A 1 88 ? 9.915 4.306 -11.682 1.00 83.56 88 VAL A C 1
ATOM 698 O O . VAL A 1 88 ? 9.057 3.484 -11.990 1.00 83.56 88 VAL A O 1
ATOM 701 N N . ALA A 1 89 ? 9.791 5.605 -11.976 1.00 83.12 89 ALA A N 1
ATOM 702 C CA . ALA A 1 89 ? 8.631 6.128 -12.691 1.00 83.12 89 ALA A CA 1
ATOM 703 C C . ALA A 1 89 ? 8.456 5.437 -14.048 1.00 83.12 89 ALA A C 1
ATOM 705 O O . ALA A 1 89 ? 7.354 5.011 -14.355 1.00 83.12 89 ALA A O 1
ATOM 706 N N . ASN A 1 90 ? 9.523 5.247 -14.825 1.00 83.38 90 ASN A N 1
ATOM 707 C CA . ASN A 1 90 ? 9.434 4.555 -16.110 1.00 83.38 90 ASN A CA 1
ATOM 708 C C . ASN A 1 90 ? 9.047 3.078 -15.951 1.00 83.38 90 ASN A C 1
ATOM 710 O O . ASN A 1 90 ? 8.186 2.605 -16.679 1.00 83.38 90 ASN A O 1
ATOM 714 N N . GLN A 1 91 ? 9.627 2.353 -14.994 1.00 82.19 91 GLN A N 1
ATOM 715 C CA . GLN A 1 91 ? 9.286 0.945 -14.751 1.00 82.19 91 GLN A CA 1
ATOM 716 C C . GLN A 1 91 ? 7.817 0.776 -14.339 1.00 82.19 91 GLN A C 1
ATOM 718 O O . GLN A 1 91 ? 7.124 -0.099 -14.849 1.00 82.19 91 GLN A O 1
ATOM 723 N N . VAL A 1 92 ? 7.335 1.647 -13.451 1.00 75.94 92 VAL A N 1
ATOM 724 C CA . VAL A 1 92 ? 5.977 1.585 -12.902 1.00 75.94 92 VAL A CA 1
ATOM 725 C C . VAL A 1 92 ? 4.945 2.125 -13.894 1.00 75.94 92 VAL A C 1
ATOM 727 O O . VAL A 1 92 ? 3.920 1.487 -14.117 1.00 75.94 92 VAL A O 1
ATOM 730 N N . LEU A 1 93 ? 5.197 3.274 -14.530 1.00 67.12 93 LEU A N 1
ATOM 731 C CA . LEU A 1 93 ? 4.270 3.876 -15.492 1.00 67.12 93 LEU A CA 1
ATOM 732 C C . LEU A 1 93 ? 4.099 3.000 -16.731 1.00 67.12 93 LEU A C 1
ATOM 734 O O . LEU A 1 93 ? 2.972 2.845 -17.186 1.00 67.12 93 LEU A O 1
ATOM 738 N N . MET A 1 94 ? 5.167 2.384 -17.246 1.00 54.03 94 MET A N 1
ATOM 739 C CA . MET A 1 94 ? 5.055 1.478 -18.396 1.00 54.03 94 MET A CA 1
ATOM 740 C C . MET A 1 94 ? 4.121 0.293 -18.102 1.00 54.03 94 MET A C 1
ATOM 742 O O . MET A 1 94 ? 3.350 -0.098 -18.975 1.00 54.03 94 MET A O 1
ATOM 746 N N . GLU A 1 95 ? 4.106 -0.233 -16.871 1.00 55.25 95 GLU A N 1
ATOM 747 C CA . GLU A 1 95 ? 3.146 -1.274 -16.472 1.00 55.25 95 GLU A CA 1
ATOM 748 C C . GLU A 1 95 ? 1.739 -0.720 -16.165 1.00 55.25 95 GLU A C 1
ATOM 750 O O . GLU A 1 95 ? 0.743 -1.347 -16.529 1.00 55.25 95 GLU A O 1
ATOM 755 N N . ILE A 1 96 ? 1.622 0.454 -15.529 1.00 54.47 96 ILE A N 1
ATOM 756 C CA . ILE A 1 96 ? 0.330 1.067 -15.161 1.00 54.47 96 ILE A CA 1
ATOM 757 C C . ILE A 1 96 ? -0.446 1.570 -16.388 1.00 54.47 96 ILE A C 1
ATOM 759 O O . ILE A 1 96 ? -1.669 1.418 -16.425 1.00 54.47 96 ILE A O 1
ATOM 763 N N . TYR A 1 97 ? 0.220 2.140 -17.399 1.00 43.28 97 TYR A N 1
ATOM 764 C CA . TYR A 1 97 ? -0.431 2.510 -18.663 1.00 43.28 97 TYR A CA 1
ATOM 765 C C . TYR A 1 97 ? -0.966 1.270 -19.390 1.00 43.28 97 TYR A C 1
ATOM 767 O O . TYR A 1 97 ? -2.070 1.310 -19.927 1.00 43.28 97 TYR A O 1
ATOM 775 N N . PHE A 1 98 ? -0.251 0.142 -19.332 1.00 36.38 98 PHE A N 1
ATOM 776 C CA . PHE A 1 98 ? -0.720 -1.123 -19.900 1.00 36.38 98 PHE A CA 1
ATOM 777 C C . PHE A 1 98 ? -1.931 -1.687 -19.136 1.00 36.38 98 PHE A C 1
ATOM 779 O O . PHE A 1 98 ? -2.848 -2.230 -19.743 1.00 36.38 98 PHE A O 1
ATOM 786 N N . LEU A 1 99 ? -1.982 -1.518 -17.809 1.00 41.16 99 LEU A N 1
ATOM 787 C CA . LEU A 1 99 ? -3.101 -1.996 -16.992 1.00 41.16 99 LEU A CA 1
ATOM 788 C C . LEU A 1 99 ? -4.360 -1.121 -17.127 1.00 41.16 99 LEU A C 1
ATOM 790 O O . LEU A 1 99 ? -5.457 -1.659 -17.179 1.00 41.16 99 LEU A O 1
ATOM 794 N N . ASN A 1 100 ? -4.228 0.206 -17.224 1.00 40.22 100 ASN A N 1
ATOM 795 C CA . ASN A 1 100 ? -5.389 1.095 -17.386 1.00 40.22 100 ASN A CA 1
ATOM 796 C C . ASN A 1 100 ? -5.941 1.130 -18.822 1.00 40.22 100 ASN A C 1
ATOM 798 O O . ASN A 1 100 ? -7.084 1.526 -19.001 1.00 40.22 100 ASN A O 1
ATOM 802 N N . CYS A 1 101 ? -5.176 0.708 -19.836 1.00 29.31 101 CYS A N 1
ATOM 803 C CA . CYS A 1 101 ? -5.653 0.637 -21.226 1.00 29.31 101 CYS A CA 1
ATOM 804 C C . CYS A 1 101 ? -6.346 -0.701 -21.560 1.00 29.31 101 CYS A C 1
ATOM 806 O O . CYS A 1 101 ? -7.081 -0.788 -22.535 1.00 29.31 101 CYS A O 1
ATOM 808 N N . VAL A 1 102 ? -6.151 -1.739 -20.737 1.00 31.70 102 VAL A N 1
ATOM 809 C CA . VAL A 1 102 ? -6.825 -3.050 -20.869 1.00 31.70 102 VAL A CA 1
ATOM 810 C C . VAL A 1 102 ? -8.146 -3.109 -20.074 1.00 31.70 102 VAL A C 1
ATOM 812 O O . VAL A 1 102 ? -8.938 -4.026 -20.262 1.00 31.70 102 VAL A O 1
ATOM 815 N N . TYR A 1 103 ? -8.408 -2.122 -19.210 1.00 31.59 103 TYR A N 1
ATOM 816 C CA . TYR A 1 103 ? -9.642 -1.990 -18.421 1.00 31.59 103 TYR A CA 1
ATOM 817 C C . TYR A 1 103 ? -10.441 -0.717 -18.786 1.00 31.59 103 TYR A C 1
ATOM 819 O O . TYR A 1 103 ? -10.950 -0.034 -17.895 1.00 31.59 103 TYR A O 1
ATOM 827 N N . VAL A 1 104 ? -10.551 -0.404 -20.085 1.00 35.25 104 VAL A N 1
ATOM 828 C CA . VAL A 1 104 ? -11.576 0.499 -20.654 1.00 35.25 104 VAL A CA 1
ATOM 829 C C . VAL A 1 104 ? -12.415 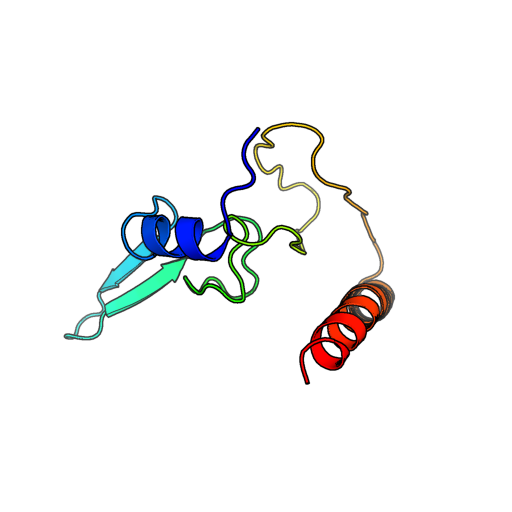-0.283 -21.650 1.00 35.25 104 VAL A C 1
ATOM 831 O O . VAL A 1 104 ? -11.806 -1.015 -22.461 1.00 35.25 104 VAL A O 1
#

Secondary structure (DSSP, 8-state):
-----HHHHHHHHTTS-TTEEEEE-SSSPEEEEE--TT-SS----STT-TTT-SS------TT-----SSS---------HHHHHHHHHHHHHHHHHHHHHS--

Sequence (104 aa):
MAAIPGSLIREVVKRNNSFLVKEFGNESQMVQFSKEPNDFYNVSSFKHSGLANKKTVSIQAEGKEQNQPGKLRNESVMKEFRRMVKAVANQVLMEIYFLNCVYV